Protein AF-A0A5N9B510-F1 (afdb_monomer_lite)

Sequence (130 aa):
MIIFIIGCSSNNNVDTPEKNTPAPAPAASTPASDSDDTMLTSLREKLEVRCVLDATVLTVTCATHQTIANSSIEWINVESGITGNELEYTFIIEDYSPQVTVVLKECVDNNCEEVKKKIPIKHLQHLFQE

Secondary structure (DSSP, 8-state):
--------------------PPPPPP---------SHHHHGGGPPPP--EEEEETTTTEEEEE---SSTT-EEEEEETTT--EE-SSEEEEE--S--SEEEEEEEEEETTEEEEEEEEEE-GGGGGGG--

pLDDT: mean 79.16, std 21.81, range [38.88, 98.44]

Foldseek 3Di:
DDDDDDDDDDDDDDDDDDDDDDDDDDDDDDPPPPPDPVVVVPPFDDWDKDWDADLVQQKIKIATDQRDPPWWKKKAWPVPRDMDTDRMDMDHDPDDDQWIKMKIWTDDPHDIDIDIDIGGPVVSVVVHDD

Radius of gyration: 32.61 Å; chains: 1; bounding box: 79×33×87 Å

Structure (mmCIF, N/CA/C/O backbone):
data_AF-A0A5N9B510-F1
#
_entry.id   AF-A0A5N9B510-F1
#
loop_
_atom_site.group_PDB
_atom_site.id
_atom_site.type_symbol
_atom_site.label_atom_id
_atom_site.label_alt_id
_atom_site.label_comp_id
_atom_site.label_asym_id
_atom_site.label_entity_id
_atom_site.label_seq_id
_atom_site.pdbx_PDB_ins_code
_atom_site.Cartn_x
_atom_site.Cartn_y
_atom_site.Cartn_z
_atom_site.occupancy
_atom_site.B_iso_or_equiv
_atom_site.auth_seq_id
_atom_site.auth_comp_id
_atom_site.auth_asym_id
_atom_site.auth_atom_id
_atom_site.pdbx_PDB_model_num
ATOM 1 N N . MET A 1 1 ? 53.330 -22.006 -19.870 1.00 45.41 1 MET A N 1
ATOM 2 C CA . MET A 1 1 ? 53.005 -21.690 -21.277 1.00 45.41 1 MET A CA 1
ATOM 3 C C . MET A 1 1 ? 53.592 -20.320 -21.569 1.00 45.41 1 MET A C 1
ATOM 5 O O . MET A 1 1 ? 53.430 -19.424 -20.754 1.00 45.41 1 MET A O 1
ATOM 9 N N . ILE A 1 2 ? 54.420 -20.249 -22.606 1.00 50.78 2 ILE A N 1
ATOM 10 C CA . ILE A 1 2 ? 55.454 -19.233 -22.844 1.00 50.78 2 ILE A CA 1
ATOM 11 C C . ILE A 1 2 ? 54.852 -18.008 -23.551 1.00 50.78 2 ILE A C 1
ATOM 13 O O . ILE A 1 2 ? 54.061 -18.165 -24.477 1.00 50.78 2 ILE A O 1
ATOM 17 N N . ILE A 1 3 ? 55.240 -16.808 -23.109 1.00 46.91 3 ILE A N 1
ATOM 18 C CA . ILE A 1 3 ? 54.964 -15.522 -23.764 1.00 46.91 3 ILE A CA 1
ATOM 19 C C . ILE A 1 3 ? 55.879 -15.412 -24.991 1.00 46.91 3 ILE A C 1
ATOM 21 O O . ILE A 1 3 ? 57.096 -15.509 -24.841 1.00 46.91 3 ILE A O 1
ATOM 25 N N . PHE A 1 4 ? 55.317 -15.171 -26.178 1.00 44.97 4 PHE A N 1
ATOM 26 C CA . PHE A 1 4 ? 56.090 -14.780 -27.359 1.00 44.97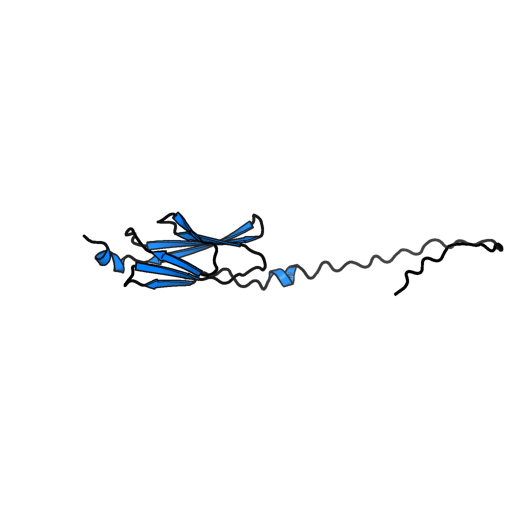 4 PHE A CA 1
ATOM 27 C C . PHE A 1 4 ? 55.806 -13.322 -27.720 1.00 44.97 4 PHE A C 1
ATOM 29 O O . PHE A 1 4 ? 54.720 -12.964 -28.164 1.00 44.97 4 PHE A O 1
ATOM 36 N N . ILE A 1 5 ? 56.835 -12.503 -27.517 1.00 56.66 5 ILE A N 1
ATOM 37 C CA . ILE A 1 5 ? 57.021 -11.153 -28.049 1.00 56.66 5 ILE A CA 1
ATOM 38 C C . ILE A 1 5 ? 58.054 -11.286 -29.170 1.00 56.66 5 ILE A C 1
ATOM 40 O O . ILE A 1 5 ? 59.209 -11.585 -28.887 1.00 56.66 5 ILE A O 1
ATOM 44 N N . ILE A 1 6 ? 57.638 -11.098 -30.423 1.00 57.16 6 ILE A N 1
ATOM 45 C CA . ILE A 1 6 ? 58.482 -10.893 -31.616 1.00 57.16 6 ILE A CA 1
ATOM 46 C C . ILE A 1 6 ? 57.600 -10.045 -32.547 1.00 57.16 6 ILE A C 1
ATOM 48 O O . ILE A 1 6 ? 56.481 -10.448 -32.833 1.00 57.16 6 ILE A O 1
ATOM 52 N N . GLY A 1 7 ? 57.931 -8.843 -33.002 1.00 42.56 7 GLY A N 1
ATOM 53 C CA . GLY A 1 7 ? 59.222 -8.211 -33.237 1.00 42.56 7 GLY A CA 1
ATOM 54 C C . GLY A 1 7 ? 59.117 -7.568 -34.625 1.00 42.56 7 GLY A C 1
ATOM 55 O O . GLY A 1 7 ? 58.923 -8.274 -35.609 1.00 42.56 7 GLY A O 1
ATOM 56 N N . CYS A 1 8 ? 59.149 -6.236 -34.695 1.00 57.09 8 CYS A N 1
ATOM 57 C CA . CYS A 1 8 ? 59.118 -5.468 -35.943 1.00 57.09 8 CYS A CA 1
ATOM 58 C C . CYS A 1 8 ? 60.458 -5.536 -36.699 1.00 57.09 8 CYS A C 1
ATOM 60 O O . CYS A 1 8 ? 61.494 -5.729 -36.062 1.00 57.09 8 CYS A O 1
ATOM 62 N N . SER A 1 9 ? 60.412 -5.181 -37.997 1.00 42.59 9 SER A N 1
ATOM 63 C CA . SER A 1 9 ? 61.510 -4.811 -38.937 1.00 42.59 9 SER A CA 1
ATOM 64 C C . SER A 1 9 ? 61.751 -5.870 -40.028 1.00 42.59 9 SER A C 1
ATOM 66 O O . SER A 1 9 ? 61.815 -7.049 -39.718 1.00 42.59 9 SER A O 1
ATOM 68 N N . SER A 1 10 ? 61.890 -5.577 -41.326 1.00 44.03 10 SER A N 1
ATOM 69 C CA . SER A 1 10 ? 62.209 -4.334 -42.044 1.00 44.03 10 SER A CA 1
ATOM 70 C C . SER A 1 10 ? 61.717 -4.377 -43.501 1.00 44.03 10 SER A C 1
ATOM 72 O O . SER A 1 10 ? 61.592 -5.448 -44.086 1.00 44.03 10 SER A O 1
ATOM 74 N N . ASN A 1 11 ? 61.519 -3.172 -44.048 1.00 48.44 11 ASN A N 1
ATOM 75 C CA . ASN A 1 11 ? 61.600 -2.706 -45.441 1.00 48.44 11 ASN A CA 1
ATOM 76 C C . ASN A 1 11 ? 61.919 -3.703 -46.570 1.00 48.44 11 ASN A C 1
ATOM 78 O O . ASN A 1 11 ? 62.931 -4.394 -46.523 1.00 48.44 11 ASN A O 1
ATOM 82 N N . ASN A 1 12 ? 61.213 -3.530 -47.696 1.00 51.75 12 ASN A N 1
ATOM 83 C CA . ASN A 1 12 ? 61.866 -3.303 -48.988 1.00 51.75 12 ASN A CA 1
ATOM 84 C C . ASN A 1 12 ? 61.040 -2.377 -49.899 1.00 51.75 12 ASN A C 1
ATOM 86 O O . ASN A 1 12 ? 59.823 -2.279 -49.795 1.00 51.75 12 ASN A O 1
ATOM 90 N N . ASN A 1 13 ? 61.798 -1.645 -50.706 1.00 46.78 13 ASN A N 1
ATOM 91 C CA . ASN A 1 13 ? 61.515 -0.429 -51.462 1.00 46.78 13 ASN A CA 1
ATOM 92 C C . ASN A 1 13 ? 61.085 -0.732 -52.920 1.00 46.78 13 ASN A C 1
ATOM 94 O O . ASN A 1 13 ? 61.389 -1.816 -53.411 1.00 46.78 13 ASN A O 1
ATOM 98 N N . VAL A 1 14 ? 60.568 0.305 -53.607 1.00 46.00 14 VAL A N 1
ATOM 99 C CA . VAL A 1 14 ? 60.415 0.477 -55.081 1.00 46.00 14 VAL A CA 1
ATOM 100 C C . VAL A 1 14 ? 59.258 -0.348 -55.703 1.00 46.00 14 VAL A C 1
ATOM 102 O O . VAL A 1 14 ? 59.135 -1.531 -55.432 1.00 46.00 14 VAL A O 1
ATOM 105 N N . ASP A 1 15 ? 58.270 0.186 -56.433 1.00 43.25 15 ASP A N 1
ATOM 106 C CA . ASP A 1 15 ? 58.287 1.111 -57.577 1.00 43.25 15 ASP A CA 1
ATOM 107 C C . ASP A 1 15 ? 57.032 2.006 -57.624 1.00 43.25 15 ASP A C 1
ATOM 109 O O . ASP A 1 15 ? 55.908 1.563 -57.377 1.00 43.25 15 ASP A O 1
ATOM 113 N N . THR A 1 16 ? 57.226 3.258 -58.037 1.00 48.50 16 THR A N 1
ATOM 114 C CA . THR A 1 16 ? 56.164 4.163 -58.499 1.00 48.50 16 THR A CA 1
ATOM 115 C C . THR A 1 16 ? 55.887 3.886 -59.977 1.00 48.50 16 THR A C 1
ATOM 117 O O . THR A 1 16 ? 56.832 3.827 -60.764 1.00 48.50 16 THR A O 1
ATOM 120 N N . PRO A 1 17 ? 54.614 3.873 -60.402 1.00 43.34 17 PRO A N 1
ATOM 121 C CA . PRO A 1 17 ? 54.301 4.559 -61.645 1.00 43.34 17 PRO A CA 1
ATOM 122 C C . PRO A 1 17 ? 53.125 5.530 -61.504 1.00 43.34 17 PRO A C 1
ATOM 124 O O . PRO A 1 17 ? 52.177 5.352 -60.744 1.00 43.34 17 PRO A O 1
ATOM 127 N N . GLU A 1 18 ? 53.270 6.599 -62.271 1.00 45.53 18 GLU A N 1
ATOM 128 C CA . GLU A 1 18 ? 52.366 7.708 -62.531 1.00 45.53 18 GLU A CA 1
ATOM 129 C C . GLU A 1 18 ? 50.865 7.358 -62.656 1.00 45.53 18 GLU A C 1
ATOM 131 O O . GLU A 1 18 ? 50.472 6.447 -63.378 1.00 45.53 18 GLU A O 1
ATOM 136 N N . LYS A 1 19 ? 50.047 8.272 -62.109 1.00 38.88 19 LYS A N 1
ATOM 137 C CA . LYS A 1 19 ? 48.936 8.939 -62.818 1.00 38.88 19 LYS A CA 1
ATOM 138 C C . LYS A 1 19 ? 47.682 8.112 -63.137 1.00 38.88 19 LYS A C 1
ATOM 140 O O . LYS A 1 19 ? 47.561 7.485 -64.182 1.00 38.88 19 LYS A O 1
ATOM 145 N N . ASN A 1 20 ? 46.658 8.294 -62.302 1.00 42.00 20 ASN A N 1
ATOM 146 C CA . ASN A 1 20 ? 45.424 9.028 -62.636 1.00 42.00 20 ASN A CA 1
ATOM 147 C C . ASN A 1 20 ? 44.443 8.896 -61.466 1.00 42.00 20 ASN A C 1
ATOM 149 O O . ASN A 1 20 ? 44.060 7.791 -61.104 1.00 42.00 20 ASN A O 1
ATOM 153 N N . THR A 1 21 ? 44.035 10.023 -60.889 1.00 53.22 21 THR A N 1
ATOM 154 C CA . THR A 1 21 ? 43.012 10.102 -59.839 1.00 53.22 21 THR A CA 1
ATOM 155 C C . THR A 1 21 ? 41.621 10.147 -60.475 1.00 53.22 21 THR A C 1
ATOM 157 O O . THR A 1 21 ? 41.328 11.122 -61.168 1.00 53.22 21 THR A O 1
ATOM 160 N N . PRO A 1 22 ? 40.716 9.192 -60.204 1.00 45.72 22 PRO A N 1
ATOM 161 C CA . PRO A 1 22 ? 39.285 9.440 -60.256 1.00 45.72 22 PRO A CA 1
ATOM 162 C C . PRO A 1 22 ? 38.816 9.897 -58.869 1.00 45.72 22 PRO A C 1
ATOM 164 O O . PRO A 1 22 ? 39.202 9.334 -57.845 1.00 45.72 22 PRO A O 1
ATOM 167 N N . ALA A 1 23 ? 38.007 10.952 -58.851 1.00 50.09 23 ALA A N 1
ATOM 168 C CA . ALA A 1 23 ? 37.376 11.523 -57.666 1.00 50.09 23 ALA A CA 1
ATOM 169 C C . ALA A 1 23 ? 36.630 10.468 -56.811 1.00 50.09 23 ALA A C 1
ATOM 171 O O . ALA A 1 23 ? 36.131 9.484 -57.363 1.00 50.09 23 ALA A O 1
ATOM 172 N N . PRO A 1 24 ? 36.508 10.666 -55.483 1.00 44.34 24 PRO A N 1
ATOM 173 C CA . PRO A 1 24 ? 35.772 9.747 -54.624 1.00 44.34 24 PRO A CA 1
ATOM 174 C C . PRO A 1 24 ? 34.289 9.717 -55.020 1.00 44.34 24 PRO A C 1
ATOM 176 O O . PRO A 1 24 ? 33.629 10.754 -55.095 1.00 44.34 24 PRO A O 1
ATOM 179 N N . ALA A 1 25 ? 33.772 8.514 -55.270 1.00 52.22 25 ALA A N 1
ATOM 180 C CA . ALA A 1 25 ? 32.342 8.269 -55.399 1.00 52.22 25 ALA A CA 1
ATOM 181 C C . ALA A 1 25 ? 31.633 8.623 -54.074 1.00 52.22 25 ALA A C 1
ATOM 183 O O . ALA A 1 25 ? 32.209 8.402 -53.004 1.00 52.22 25 ALA A O 1
ATOM 184 N N . PRO A 1 26 ? 30.406 9.171 -54.109 1.00 47.59 26 PRO A N 1
ATOM 185 C CA . PRO A 1 26 ? 29.689 9.532 -52.895 1.00 47.59 26 PRO A CA 1
ATOM 186 C C . PRO A 1 26 ? 29.418 8.278 -52.059 1.00 47.59 26 PRO A C 1
ATOM 188 O O . PRO A 1 26 ? 28.823 7.312 -52.538 1.00 47.59 26 PRO A O 1
ATOM 191 N N . ALA A 1 27 ? 29.870 8.303 -50.805 1.00 51.47 27 ALA A N 1
ATOM 192 C CA . ALA A 1 27 ? 29.514 7.305 -49.811 1.00 51.47 27 ALA A CA 1
ATOM 193 C C . ALA A 1 27 ? 27.989 7.310 -49.656 1.00 51.47 27 ALA A C 1
ATOM 195 O O . ALA A 1 27 ? 27.405 8.304 -49.222 1.00 51.47 27 ALA A O 1
ATOM 196 N N . ALA A 1 28 ? 27.346 6.211 -50.046 1.00 49.28 28 ALA A N 1
ATOM 197 C CA . ALA A 1 28 ? 25.942 5.986 -49.762 1.00 49.28 28 ALA A CA 1
ATOM 198 C C . ALA A 1 28 ? 25.773 5.963 -48.239 1.00 49.28 28 ALA A C 1
ATOM 200 O O . ALA A 1 28 ? 26.267 5.064 -47.560 1.00 49.28 28 ALA A O 1
ATOM 201 N N . SER A 1 29 ? 25.130 6.995 -47.699 1.00 51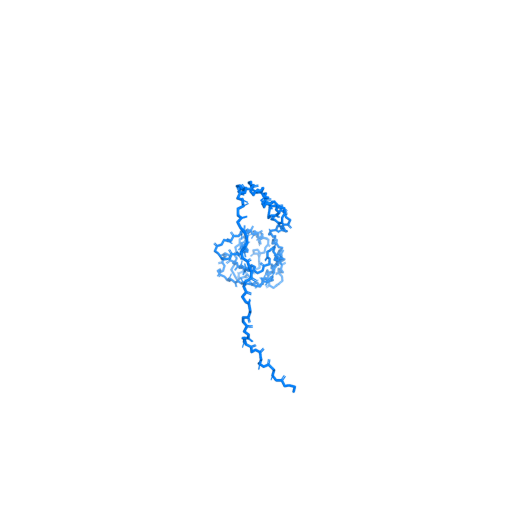.34 29 SER A N 1
ATOM 202 C CA . SER A 1 29 ? 24.735 7.041 -46.299 1.00 51.34 29 SER A CA 1
ATOM 203 C C . SER A 1 29 ? 23.659 5.984 -46.081 1.00 51.34 29 SER A C 1
ATOM 205 O O . SER A 1 29 ? 22.509 6.169 -46.474 1.00 51.34 29 SER A O 1
ATOM 207 N N . THR A 1 30 ? 24.036 4.856 -45.487 1.00 55.59 30 THR A N 1
ATOM 208 C CA . THR A 1 30 ? 23.078 3.926 -44.892 1.00 55.59 30 THR A CA 1
ATOM 209 C C . THR A 1 30 ? 22.350 4.682 -43.778 1.00 55.59 30 THR A C 1
ATOM 211 O O . THR A 1 30 ? 23.023 5.163 -42.863 1.00 55.59 30 THR A O 1
ATOM 214 N N . PRO A 1 31 ? 21.015 4.828 -43.808 1.00 48.78 31 PRO A N 1
ATOM 215 C CA . PRO A 1 31 ? 20.295 5.285 -42.633 1.00 48.78 31 PRO A CA 1
ATOM 216 C C . PRO A 1 31 ? 20.456 4.194 -41.574 1.00 48.78 31 PRO A C 1
ATOM 218 O O . PRO A 1 31 ? 20.069 3.048 -41.805 1.00 48.78 31 PRO A O 1
ATOM 221 N N . ALA A 1 32 ? 21.058 4.526 -40.433 1.00 55.50 32 ALA A N 1
ATOM 222 C CA . ALA A 1 32 ? 20.859 3.724 -39.239 1.00 55.50 32 ALA A CA 1
ATOM 223 C C . ALA A 1 32 ? 19.355 3.774 -38.947 1.00 55.50 32 ALA A C 1
ATOM 225 O O . ALA A 1 32 ? 18.795 4.850 -38.741 1.00 55.50 32 ALA A O 1
ATOM 226 N N . SER A 1 33 ? 18.686 2.629 -39.058 1.00 49.94 33 SER A N 1
ATOM 227 C CA . SER A 1 33 ? 17.291 2.479 -38.665 1.00 49.94 33 SER A CA 1
ATOM 228 C C . SER A 1 33 ? 17.171 2.737 -37.163 1.00 49.94 33 SER A C 1
ATOM 230 O O . SER A 1 33 ? 17.325 1.820 -36.364 1.00 49.94 33 SER A O 1
ATOM 232 N N . ASP A 1 34 ? 16.879 3.984 -36.793 1.00 56.91 34 ASP A N 1
ATOM 233 C CA . ASP A 1 34 ? 16.350 4.388 -35.484 1.00 56.91 34 ASP A CA 1
ATOM 234 C C . ASP A 1 34 ? 14.902 3.899 -35.355 1.00 56.91 34 ASP A C 1
ATOM 236 O O . ASP A 1 34 ? 13.936 4.663 -35.413 1.00 56.91 34 ASP A O 1
ATOM 240 N N . SER A 1 35 ? 14.700 2.589 -35.309 1.00 57.06 35 SER A N 1
ATOM 241 C CA . SER A 1 35 ? 13.359 2.016 -35.211 1.00 57.06 35 SER A CA 1
ATOM 242 C C . SER A 1 35 ? 13.416 0.678 -34.502 1.00 57.06 35 SER A C 1
ATOM 244 O O . SER A 1 35 ? 13.279 -0.346 -35.153 1.00 57.06 35 SER A O 1
ATOM 246 N N . ASP A 1 36 ? 13.627 0.702 -33.183 1.00 50.62 36 ASP A N 1
ATOM 247 C CA . ASP A 1 36 ? 13.170 -0.401 -32.321 1.00 50.62 36 ASP A CA 1
ATOM 248 C C . ASP A 1 36 ? 13.033 -0.067 -30.819 1.00 50.62 36 ASP A C 1
ATOM 250 O O . ASP A 1 36 ? 12.485 -0.870 -30.067 1.00 50.62 36 ASP A O 1
ATOM 254 N N . ASP A 1 37 ? 13.404 1.129 -30.344 1.00 52.47 37 ASP A N 1
ATOM 255 C CA . ASP A 1 37 ? 13.191 1.483 -28.924 1.00 52.47 37 ASP A CA 1
ATOM 256 C C . ASP A 1 37 ? 11.717 1.769 -28.560 1.00 52.47 37 ASP A C 1
ATOM 258 O O . ASP A 1 37 ? 11.298 1.627 -27.406 1.00 52.47 37 ASP A O 1
ATOM 262 N N . THR A 1 38 ? 10.887 2.143 -29.539 1.00 52.25 38 THR A N 1
ATOM 263 C CA . THR A 1 38 ? 9.470 2.491 -29.323 1.00 52.25 38 THR A CA 1
ATOM 264 C C . THR A 1 38 ? 8.547 1.278 -29.191 1.00 52.25 38 THR A C 1
ATOM 266 O O . THR A 1 38 ? 7.497 1.378 -28.559 1.00 52.25 38 THR A O 1
ATOM 269 N N . MET A 1 39 ? 8.925 0.118 -29.737 1.00 46.22 39 MET A N 1
ATOM 270 C CA . MET A 1 39 ? 8.153 -1.127 -29.583 1.00 46.22 39 MET A CA 1
ATOM 271 C C . MET A 1 39 ? 8.460 -1.827 -28.251 1.00 46.22 39 MET A C 1
ATOM 273 O O . MET A 1 39 ? 7.567 -2.427 -27.652 1.00 46.22 39 MET A O 1
ATOM 277 N N . LEU A 1 40 ? 9.687 -1.688 -27.735 1.00 49.56 40 LEU A N 1
ATOM 278 C CA . LEU A 1 40 ? 10.122 -2.277 -26.462 1.00 49.56 40 LEU A CA 1
ATOM 279 C C . LEU A 1 40 ? 9.549 -1.531 -25.241 1.00 49.56 40 LEU A C 1
ATOM 281 O O . LEU A 1 40 ? 9.311 -2.123 -24.190 1.00 49.56 40 LEU A O 1
ATOM 285 N N . THR A 1 41 ? 9.235 -0.241 -25.390 1.00 52.00 41 THR A N 1
ATOM 286 C CA . THR A 1 41 ? 8.540 0.557 -24.364 1.00 52.00 41 THR A CA 1
ATOM 287 C C . THR A 1 41 ? 7.044 0.241 -24.246 1.00 52.00 41 THR A C 1
ATOM 289 O O . THR A 1 41 ? 6.456 0.503 -23.199 1.00 52.00 41 THR A O 1
ATOM 292 N N . SER A 1 42 ? 6.423 -0.357 -25.270 1.00 50.16 42 SER A N 1
ATOM 293 C CA . SER A 1 42 ? 4.964 -0.545 -25.340 1.00 50.16 42 SER A CA 1
ATOM 294 C C . SER A 1 42 ? 4.436 -1.817 -24.655 1.00 50.16 42 SER A C 1
ATOM 296 O O . SER A 1 42 ? 3.220 -1.996 -24.589 1.00 50.16 42 SER A O 1
ATOM 298 N N . LEU A 1 43 ? 5.307 -2.699 -24.154 1.00 53.88 43 LEU A N 1
ATOM 299 C CA . LEU A 1 43 ? 4.926 -3.973 -23.518 1.00 53.88 43 LEU A CA 1
ATOM 300 C C . LEU A 1 43 ? 5.247 -4.026 -22.015 1.00 53.88 43 LEU A C 1
ATOM 302 O O . LEU A 1 43 ? 5.364 -5.111 -21.452 1.00 53.88 43 LEU A O 1
ATOM 306 N N . ARG A 1 44 ? 5.402 -2.876 -21.350 1.00 60.69 44 ARG A N 1
ATOM 307 C CA . ARG A 1 44 ? 5.530 -2.856 -19.886 1.00 60.69 44 ARG A CA 1
ATOM 308 C C . ARG A 1 44 ? 4.209 -3.304 -19.263 1.00 60.69 44 ARG A C 1
ATOM 310 O O . ARG A 1 44 ? 3.154 -2.762 -19.602 1.00 60.69 44 ARG A O 1
ATOM 317 N N . GLU A 1 45 ? 4.268 -4.297 -18.376 1.00 73.69 45 GLU A N 1
ATOM 318 C CA . GLU A 1 45 ? 3.138 -4.596 -17.497 1.00 73.69 45 GLU A CA 1
ATOM 319 C C . GLU A 1 45 ? 2.791 -3.325 -16.713 1.00 73.69 45 GLU A C 1
ATOM 321 O O . GLU A 1 45 ? 3.656 -2.513 -16.392 1.00 73.69 45 GLU A O 1
ATOM 326 N N . LYS A 1 46 ? 1.502 -3.083 -16.497 1.00 87.88 46 LYS A N 1
ATOM 327 C CA . LYS A 1 46 ? 1.045 -1.868 -15.827 1.00 87.88 46 LYS A CA 1
ATOM 328 C C . LYS A 1 46 ? 1.326 -1.978 -14.330 1.00 87.88 46 LYS A C 1
ATOM 330 O O . LYS A 1 46 ? 1.021 -3.009 -13.738 1.00 87.88 46 LYS A O 1
ATOM 335 N N . LEU A 1 47 ? 1.783 -0.890 -13.706 1.00 93.44 47 LEU A N 1
ATOM 336 C CA . LEU A 1 47 ? 1.959 -0.838 -12.256 1.00 93.44 47 LEU A CA 1
ATOM 337 C C . LEU A 1 47 ? 0.616 -1.097 -11.554 1.00 93.44 47 LEU A C 1
ATOM 339 O O . LEU A 1 47 ? -0.368 -0.378 -11.758 1.00 93.44 47 LEU A O 1
ATOM 343 N N . GLU A 1 48 ? 0.557 -2.145 -10.732 1.00 94.00 48 GLU A N 1
ATOM 344 C CA . GLU A 1 48 ? -0.670 -2.586 -10.067 1.00 94.00 48 GLU A CA 1
ATOM 345 C C . GLU A 1 48 ? -0.436 -2.971 -8.608 1.00 94.00 48 GLU A C 1
ATOM 347 O O . GLU A 1 48 ? 0.501 -3.683 -8.268 1.00 94.00 48 GLU A O 1
ATOM 352 N N . VAL A 1 49 ? -1.381 -2.574 -7.752 1.00 96.12 49 VAL A N 1
ATOM 353 C CA . VAL A 1 49 ? -1.370 -2.868 -6.315 1.00 96.12 49 VAL A CA 1
ATOM 354 C C . VAL A 1 49 ? -2.512 -3.811 -5.959 1.00 96.12 49 VAL A C 1
ATOM 356 O O . VAL A 1 49 ? -3.690 -3.511 -6.207 1.00 96.12 49 VAL A O 1
ATOM 359 N N . ARG A 1 50 ? -2.186 -4.909 -5.275 1.00 97.12 50 ARG A N 1
ATOM 360 C CA . ARG A 1 50 ? -3.163 -5.824 -4.671 1.00 97.12 50 ARG A CA 1
ATOM 361 C C . ARG A 1 50 ? -2.971 -5.826 -3.169 1.00 97.12 50 ARG A C 1
ATOM 363 O O . ARG A 1 50 ? -1.868 -6.069 -2.715 1.00 97.12 50 ARG A O 1
ATOM 370 N N . CYS A 1 51 ? -4.033 -5.572 -2.413 1.00 97.69 51 CYS A N 1
ATOM 371 C CA . CYS A 1 51 ? -3.975 -5.584 -0.955 1.00 97.69 51 CYS A CA 1
ATOM 372 C C . CYS A 1 51 ? -5.052 -6.496 -0.379 1.00 97.69 51 CYS A C 1
ATOM 374 O O . CYS A 1 51 ? -6.161 -6.566 -0.917 1.00 97.69 51 CYS A O 1
ATOM 376 N N . VAL A 1 52 ? -4.720 -7.141 0.732 1.00 97.81 52 VAL A N 1
ATOM 377 C CA . VAL A 1 52 ? -5.597 -7.980 1.544 1.00 97.81 52 VAL A CA 1
ATOM 378 C C . VAL A 1 52 ? -5.599 -7.422 2.963 1.00 97.81 52 VAL A C 1
ATOM 380 O O . VAL A 1 52 ? -4.561 -7.014 3.476 1.00 97.81 52 VAL A O 1
ATOM 383 N N . LEU A 1 53 ? -6.781 -7.378 3.572 1.00 97.00 53 LEU A N 1
ATOM 384 C CA . LEU A 1 53 ? -6.989 -6.960 4.953 1.00 97.00 53 LEU A CA 1
ATOM 385 C C . LEU A 1 53 ? -7.333 -8.192 5.788 1.00 97.00 53 LEU A C 1
ATOM 387 O O . LEU A 1 53 ? -8.355 -8.831 5.535 1.00 97.00 53 LEU A O 1
ATOM 391 N N . ASP A 1 54 ? -6.516 -8.483 6.793 1.00 96.44 54 ASP A N 1
ATOM 392 C CA . ASP A 1 54 ? -6.862 -9.400 7.871 1.00 96.44 54 ASP A CA 1
ATOM 393 C C . ASP A 1 54 ? -7.461 -8.599 9.030 1.00 96.44 54 ASP A C 1
ATOM 395 O O . ASP A 1 54 ? -6.758 -7.952 9.808 1.00 96.44 54 ASP A O 1
ATOM 399 N N . ALA A 1 55 ? -8.789 -8.632 9.130 1.00 92.75 55 ALA A N 1
ATOM 400 C CA . ALA A 1 55 ? -9.530 -7.946 10.182 1.00 92.75 55 ALA A CA 1
ATOM 401 C C . ALA A 1 55 ? -9.333 -8.569 11.577 1.00 92.75 55 ALA A C 1
ATOM 403 O O . ALA A 1 55 ? -9.632 -7.909 12.567 1.00 92.75 55 ALA A O 1
ATOM 404 N N . THR A 1 56 ? -8.837 -9.808 11.674 1.00 92.31 56 THR A N 1
ATOM 405 C CA . THR A 1 56 ? -8.627 -10.501 12.957 1.00 92.31 56 THR A CA 1
ATOM 406 C C . THR A 1 56 ? -7.438 -9.924 13.713 1.00 92.31 56 THR A C 1
ATOM 408 O O . THR A 1 56 ? -7.492 -9.763 14.928 1.00 92.31 56 THR A O 1
ATOM 411 N N . VAL A 1 57 ? -6.363 -9.615 12.984 1.00 94.56 57 VAL A N 1
ATOM 412 C CA . VAL A 1 57 ? -5.112 -9.053 13.525 1.00 94.56 57 VAL A CA 1
ATOM 413 C C . VAL A 1 57 ? -4.861 -7.620 13.045 1.00 94.56 57 VAL A C 1
ATOM 415 O O . VAL A 1 57 ? -3.748 -7.113 13.164 1.00 94.56 57 VAL A O 1
ATOM 418 N N . LEU A 1 58 ? -5.882 -6.978 12.463 1.00 95.12 58 LEU A N 1
ATOM 419 C CA . LEU A 1 58 ? -5.847 -5.609 11.934 1.00 95.12 58 LEU A CA 1
ATOM 420 C C . LEU A 1 58 ? -4.634 -5.336 11.031 1.00 95.12 58 LEU A C 1
ATOM 422 O O . LEU A 1 58 ? -4.018 -4.277 11.094 1.00 95.12 58 LEU A O 1
ATOM 426 N N . THR A 1 59 ? -4.281 -6.301 10.186 1.00 96.88 59 THR A N 1
ATOM 427 C CA . THR A 1 59 ? -3.086 -6.240 9.337 1.00 96.88 59 THR A CA 1
ATOM 428 C C . THR A 1 59 ? -3.478 -6.074 7.875 1.00 96.88 59 THR A C 1
ATOM 430 O O . THR A 1 59 ? -4.402 -6.725 7.387 1.00 96.88 59 THR A O 1
ATOM 433 N N . VAL A 1 60 ? -2.769 -5.208 7.158 1.00 97.75 60 VAL A N 1
ATOM 434 C CA . VAL A 1 60 ? -2.879 -5.062 5.706 1.00 97.75 60 VAL A CA 1
ATOM 435 C C . VAL A 1 60 ? -1.599 -5.574 5.071 1.00 97.75 60 VAL A C 1
ATOM 437 O O . VAL A 1 60 ? -0.514 -5.120 5.421 1.00 97.75 60 VAL A O 1
ATOM 440 N N . THR A 1 61 ? -1.746 -6.463 4.094 1.00 98.25 61 THR A N 1
ATOM 441 C CA . THR A 1 61 ? -0.653 -6.937 3.242 1.00 98.25 61 THR A CA 1
ATOM 442 C C . THR A 1 61 ? -0.931 -6.514 1.811 1.00 98.25 61 THR A C 1
ATOM 444 O O . THR A 1 61 ? -1.967 -6.863 1.242 1.00 98.25 61 THR A O 1
ATOM 447 N N . CYS A 1 62 ? -0.018 -5.748 1.230 1.00 98.31 62 CYS A N 1
ATOM 448 C CA . CYS A 1 62 ? -0.041 -5.317 -0.156 1.00 98.31 62 CYS A CA 1
ATOM 449 C C . CYS A 1 62 ? 1.100 -5.969 -0.933 1.00 98.31 62 CYS A C 1
ATOM 451 O O . CYS A 1 62 ? 2.186 -6.163 -0.403 1.00 98.31 62 CYS A O 1
ATOM 453 N N . ALA A 1 63 ? 0.856 -6.279 -2.198 1.00 98.06 63 ALA A N 1
ATOM 454 C CA . ALA A 1 63 ? 1.845 -6.828 -3.105 1.00 98.06 63 ALA A CA 1
ATOM 455 C C . ALA A 1 63 ? 1.773 -6.133 -4.465 1.00 98.06 63 ALA A C 1
ATOM 457 O O . ALA A 1 63 ? 0.701 -5.696 -4.912 1.00 98.06 63 ALA A O 1
ATOM 458 N N . THR A 1 64 ? 2.926 -6.073 -5.119 1.00 97.06 64 THR A N 1
ATOM 459 C CA . THR A 1 64 ? 3.097 -5.627 -6.501 1.00 97.06 64 THR A CA 1
ATOM 460 C C . THR A 1 64 ? 3.999 -6.592 -7.258 1.00 97.06 64 THR A C 1
ATOM 462 O O . THR A 1 64 ? 4.671 -7.441 -6.674 1.00 97.06 64 THR A O 1
ATOM 465 N N . HIS A 1 65 ? 4.022 -6.445 -8.574 1.00 93.50 65 HIS A N 1
ATOM 466 C CA . HIS A 1 65 ? 5.107 -6.935 -9.411 1.00 93.50 65 HIS A CA 1
ATOM 467 C C . HIS A 1 65 ? 5.983 -5.749 -9.824 1.00 93.50 65 HIS A C 1
ATOM 469 O O . HIS A 1 65 ? 5.553 -4.595 -9.756 1.00 93.50 65 HIS A O 1
ATOM 475 N N . GLN A 1 66 ? 7.217 -6.043 -10.219 1.00 90.81 66 GLN A N 1
ATOM 476 C CA . GLN A 1 66 ? 8.112 -5.060 -10.812 1.00 90.81 66 GLN A CA 1
ATOM 477 C C . GLN A 1 66 ? 7.805 -4.963 -12.309 1.00 90.81 66 GLN A C 1
ATOM 479 O O . GLN A 1 66 ? 7.828 -5.983 -12.998 1.00 90.81 66 GLN A O 1
ATOM 484 N N . THR A 1 67 ? 7.516 -3.765 -12.811 1.00 91.69 67 THR A N 1
ATOM 485 C CA . THR A 1 67 ? 7.173 -3.555 -14.228 1.00 91.69 67 THR A CA 1
ATOM 486 C C . THR A 1 67 ? 8.397 -3.237 -15.083 1.00 91.69 67 THR A C 1
ATOM 488 O O . THR A 1 67 ? 8.388 -3.448 -16.300 1.00 91.69 67 THR A O 1
ATOM 491 N N . ILE A 1 68 ? 9.469 -2.737 -14.457 1.00 90.50 68 ILE A N 1
ATOM 492 C CA . ILE A 1 68 ? 10.705 -2.322 -15.121 1.00 90.50 68 ILE A CA 1
ATOM 493 C C . ILE A 1 68 ? 11.916 -2.948 -14.423 1.00 90.50 68 ILE A C 1
ATOM 495 O O . ILE A 1 68 ? 12.120 -2.792 -13.224 1.00 90.50 68 ILE A O 1
ATOM 499 N N . ALA A 1 69 ? 12.782 -3.616 -15.185 1.00 89.25 69 ALA A N 1
ATOM 500 C CA . ALA A 1 69 ? 14.023 -4.163 -14.642 1.00 89.25 69 ALA A CA 1
ATOM 501 C C . ALA A 1 69 ? 14.923 -3.060 -14.050 1.00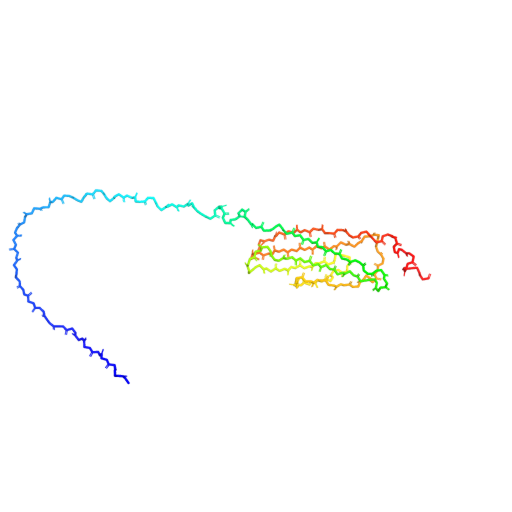 89.25 69 ALA A C 1
ATOM 503 O O . ALA A 1 69 ? 15.115 -2.012 -14.668 1.00 89.25 69 ALA A O 1
ATOM 504 N N . ASN A 1 70 ? 15.528 -3.337 -12.890 1.00 89.44 70 ASN A N 1
ATOM 505 C CA . ASN A 1 70 ? 16.378 -2.408 -12.128 1.00 89.44 70 ASN A CA 1
ATOM 506 C C . ASN A 1 70 ? 15.664 -1.143 -11.616 1.00 89.44 70 ASN A C 1
ATOM 508 O O . ASN A 1 70 ? 16.333 -0.170 -11.269 1.00 89.44 70 ASN A O 1
ATOM 512 N N . SER A 1 71 ? 14.331 -1.139 -11.553 1.00 94.50 71 SER A N 1
ATOM 513 C CA . SER A 1 71 ? 13.593 -0.106 -10.829 1.00 94.50 71 SER A CA 1
ATOM 514 C C . SER A 1 71 ? 13.687 -0.311 -9.313 1.00 94.50 71 SER A C 1
ATOM 516 O O . SER A 1 71 ? 14.011 -1.398 -8.827 1.00 94.50 71 SER A O 1
ATOM 518 N N . SER A 1 72 ? 13.373 0.733 -8.553 1.00 95.69 72 SER A N 1
ATOM 519 C CA . SER A 1 72 ? 13.158 0.645 -7.109 1.00 95.69 72 SER A CA 1
ATOM 520 C C . SER A 1 72 ? 11.675 0.735 -6.777 1.00 95.69 72 SER A C 1
ATOM 522 O O . SER A 1 72 ? 10.968 1.571 -7.342 1.00 95.69 72 SER A O 1
ATOM 524 N N . ILE A 1 73 ? 11.236 -0.063 -5.809 1.00 97.38 73 ILE A N 1
ATOM 525 C CA . ILE A 1 73 ? 9.884 -0.019 -5.254 1.00 97.38 73 ILE A CA 1
ATOM 526 C C . ILE A 1 73 ? 9.887 0.785 -3.954 1.00 97.38 73 ILE A C 1
ATOM 528 O O . ILE A 1 73 ? 10.792 0.647 -3.134 1.00 97.38 73 ILE A O 1
ATOM 532 N N . GLU A 1 74 ? 8.866 1.617 -3.764 1.00 97.81 74 GLU A N 1
ATOM 533 C CA . GLU A 1 74 ? 8.601 2.327 -2.513 1.00 97.81 74 GLU A CA 1
ATOM 534 C C . GLU A 1 74 ? 7.114 2.222 -2.155 1.00 97.81 74 GLU A C 1
ATOM 536 O O . GLU A 1 74 ? 6.234 2.525 -2.960 1.00 97.81 74 GLU A O 1
ATOM 541 N N . TRP A 1 75 ? 6.836 1.836 -0.916 1.00 98.38 75 TRP A N 1
ATOM 542 C CA . TRP A 1 75 ? 5.515 1.809 -0.310 1.00 98.38 75 TRP A CA 1
ATOM 543 C C . TRP A 1 75 ? 5.400 2.876 0.763 1.00 98.38 75 TRP A C 1
ATOM 545 O O . TRP A 1 75 ? 6.352 3.122 1.502 1.00 98.38 75 TRP A O 1
ATOM 555 N N . ILE A 1 76 ? 4.212 3.462 0.890 1.00 98.19 76 ILE A N 1
ATOM 556 C CA . ILE A 1 76 ? 3.877 4.401 1.960 1.00 98.19 76 ILE A CA 1
ATOM 557 C C . ILE A 1 76 ? 2.456 4.106 2.436 1.00 98.19 76 ILE A C 1
ATOM 559 O O . ILE A 1 76 ? 1.508 4.195 1.651 1.00 98.19 76 ILE A O 1
ATOM 563 N N . ASN A 1 77 ? 2.290 3.806 3.721 1.00 97.44 77 ASN A N 1
ATOM 564 C CA . ASN A 1 77 ? 1.007 3.961 4.400 1.00 97.44 77 ASN A CA 1
ATOM 565 C C . ASN A 1 77 ? 0.843 5.446 4.762 1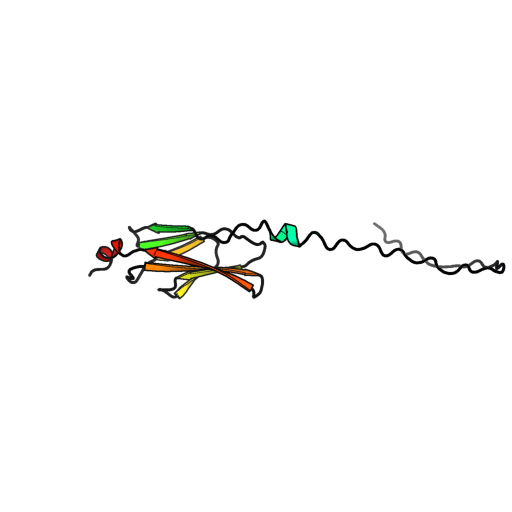.00 97.44 77 ASN A C 1
ATOM 567 O O . ASN A 1 77 ? 1.628 5.988 5.536 1.00 97.44 77 ASN A O 1
ATOM 571 N N . VAL A 1 78 ? -0.151 6.120 4.181 1.00 96.81 78 VAL A N 1
ATOM 572 C CA . VAL A 1 78 ? -0.341 7.572 4.350 1.00 96.81 78 VAL A CA 1
ATOM 573 C C . VAL A 1 78 ? -0.739 7.931 5.778 1.00 96.81 78 VAL A C 1
ATOM 575 O O . VAL A 1 78 ? -0.360 8.993 6.263 1.00 96.81 78 VAL A O 1
ATOM 578 N N . GLU A 1 79 ? -1.513 7.075 6.438 1.00 94.00 79 GLU A N 1
ATOM 579 C CA . GLU A 1 79 ? -2.037 7.334 7.773 1.00 94.00 79 GLU A CA 1
ATOM 580 C C . GLU A 1 79 ? -0.954 7.189 8.854 1.00 94.00 79 GLU A C 1
ATOM 582 O O . GLU A 1 79 ? -0.896 8.019 9.756 1.00 94.00 79 GLU A O 1
ATOM 587 N N . SER A 1 80 ? -0.069 6.190 8.746 1.00 93.25 80 SER A N 1
ATOM 588 C CA . SER A 1 80 ? 1.005 5.956 9.731 1.00 93.25 80 SER A CA 1
ATOM 589 C C . SER A 1 80 ? 2.363 6.549 9.342 1.00 93.25 80 SER A C 1
ATOM 591 O O . SER A 1 80 ? 3.243 6.692 10.187 1.00 93.25 80 SER A O 1
ATOM 593 N N . GLY A 1 81 ? 2.574 6.864 8.061 1.00 94.62 81 GLY A N 1
ATOM 594 C CA . GLY A 1 81 ? 3.876 7.266 7.524 1.00 94.62 81 GLY A CA 1
ATOM 595 C C . GLY A 1 81 ? 4.898 6.126 7.431 1.00 94.62 81 GLY A C 1
ATOM 596 O O . GLY A 1 81 ? 6.043 6.374 7.056 1.00 94.62 81 GLY A O 1
ATOM 597 N N . ILE A 1 82 ? 4.511 4.886 7.753 1.00 94.56 82 ILE A N 1
ATOM 598 C CA . ILE A 1 82 ? 5.380 3.714 7.622 1.00 94.56 82 ILE A CA 1
ATOM 599 C C . ILE A 1 82 ? 5.667 3.479 6.139 1.00 94.56 82 ILE A C 1
ATOM 601 O O . ILE A 1 82 ? 4.762 3.535 5.302 1.00 94.56 82 ILE A O 1
ATOM 605 N N . THR A 1 83 ? 6.922 3.173 5.824 1.00 97.56 83 THR A N 1
ATOM 606 C CA . THR A 1 83 ? 7.379 2.909 4.459 1.00 97.56 83 THR A CA 1
ATOM 607 C C . THR A 1 83 ? 7.928 1.495 4.295 1.00 97.56 83 THR A C 1
ATOM 609 O O . THR A 1 83 ? 8.180 0.787 5.272 1.00 97.56 83 THR A O 1
ATOM 612 N N . GLY A 1 84 ? 8.089 1.068 3.045 1.00 97.44 84 GLY A N 1
ATOM 613 C CA . GLY A 1 84 ? 8.701 -0.208 2.675 1.00 97.44 84 GLY A CA 1
ATOM 614 C C . GLY A 1 84 ? 9.248 -0.160 1.251 1.00 97.44 84 GLY A C 1
ATOM 615 O O . GLY A 1 84 ? 8.929 0.755 0.501 1.00 97.44 84 GLY A O 1
ATOM 616 N N . ASN A 1 85 ? 10.080 -1.122 0.869 1.00 97.31 85 ASN A N 1
ATOM 617 C CA . ASN A 1 85 ? 10.750 -1.155 -0.441 1.00 97.31 85 ASN A CA 1
ATOM 618 C C . ASN A 1 85 ? 10.760 -2.544 -1.102 1.00 97.31 85 ASN A C 1
ATOM 620 O O . ASN A 1 85 ? 11.344 -2.730 -2.167 1.00 97.31 85 ASN A O 1
ATOM 624 N N . GLU A 1 86 ? 10.114 -3.513 -0.466 1.00 96.94 86 GLU A N 1
ATOM 625 C CA . GLU A 1 86 ? 9.987 -4.883 -0.949 1.00 96.94 86 GLU A CA 1
ATOM 626 C C . GLU A 1 86 ? 8.810 -5.016 -1.927 1.00 96.94 86 GLU A C 1
ATOM 628 O O . GLU A 1 86 ? 7.950 -4.142 -2.022 1.00 96.94 86 GLU A O 1
ATOM 633 N N . LEU A 1 87 ? 8.720 -6.139 -2.643 1.00 96.44 87 LEU A N 1
ATOM 634 C CA . LEU A 1 87 ? 7.558 -6.424 -3.502 1.00 96.44 87 LEU A CA 1
ATOM 635 C C . LEU A 1 87 ? 6.281 -6.721 -2.702 1.00 96.44 87 LEU A C 1
ATOM 637 O O . LEU A 1 87 ? 5.176 -6.566 -3.226 1.00 96.44 87 LEU A O 1
ATOM 641 N N . GLU A 1 88 ? 6.439 -7.113 -1.438 1.00 97.94 88 GLU A N 1
ATOM 642 C CA . GLU A 1 88 ? 5.368 -7.299 -0.465 1.00 97.94 88 GLU A CA 1
ATOM 643 C C . GLU A 1 88 ? 5.555 -6.329 0.706 1.00 97.94 88 GLU A C 1
ATOM 645 O O . GLU A 1 88 ? 6.644 -6.196 1.258 1.00 97.94 88 GLU A O 1
ATOM 650 N N . TYR A 1 89 ? 4.481 -5.654 1.099 1.00 98.31 89 TYR A N 1
ATOM 651 C CA . TYR A 1 89 ? 4.467 -4.652 2.152 1.00 98.31 89 TYR A CA 1
ATOM 652 C C . TYR A 1 89 ? 3.339 -4.944 3.133 1.00 98.31 89 TYR A C 1
ATOM 654 O O . TYR A 1 89 ? 2.165 -4.946 2.759 1.00 98.31 89 TYR A O 1
ATOM 662 N N . THR A 1 90 ? 3.699 -5.177 4.393 1.00 98.19 90 THR A N 1
ATOM 663 C CA . THR A 1 90 ? 2.756 -5.522 5.458 1.00 98.19 90 THR A CA 1
ATOM 664 C C . THR A 1 90 ? 2.853 -4.522 6.603 1.00 98.19 90 THR A C 1
ATOM 666 O O . THR A 1 90 ? 3.952 -4.174 7.032 1.00 98.19 90 THR A O 1
ATOM 669 N N . PHE A 1 91 ? 1.707 -4.078 7.118 1.00 97.19 91 PHE A N 1
ATOM 670 C CA . PHE A 1 91 ? 1.631 -3.193 8.281 1.00 97.19 91 PHE A CA 1
ATOM 671 C C . PHE A 1 91 ? 0.368 -3.448 9.110 1.00 97.19 91 PHE A C 1
ATOM 673 O O . PHE A 1 91 ? -0.641 -3.942 8.604 1.00 97.19 91 PHE A O 1
ATOM 680 N N . ILE A 1 92 ? 0.425 -3.072 10.387 1.00 95.88 92 ILE A N 1
ATOM 681 C CA . ILE A 1 92 ? -0.701 -3.132 11.325 1.00 95.88 92 ILE A CA 1
ATOM 682 C C . ILE A 1 92 ? -1.425 -1.780 11.321 1.00 95.88 92 ILE A C 1
ATOM 684 O O . ILE A 1 92 ? -0.800 -0.726 11.206 1.00 95.88 92 ILE A O 1
ATOM 688 N N . ILE A 1 93 ? -2.752 -1.809 11.417 1.00 94.88 93 ILE A N 1
ATOM 689 C CA . ILE A 1 93 ? -3.594 -0.628 11.599 1.00 94.88 93 ILE A CA 1
ATOM 690 C C . ILE A 1 93 ? -3.672 -0.344 13.101 1.00 94.88 93 ILE A C 1
ATO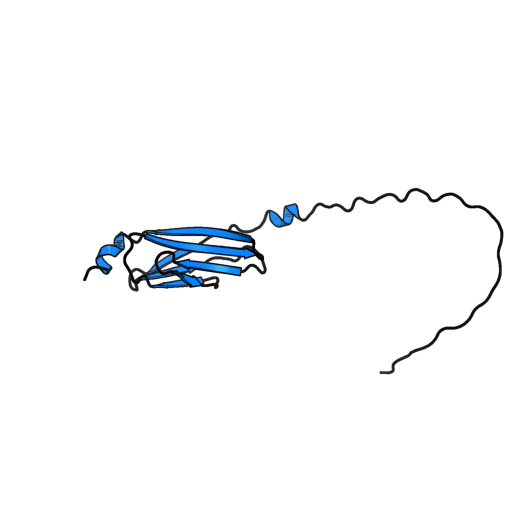M 692 O O . ILE A 1 93 ? -4.388 -1.037 13.821 1.00 94.88 93 ILE A O 1
ATOM 696 N N . GLU A 1 94 ? -2.928 0.658 13.563 1.00 90.69 94 GLU A N 1
ATOM 697 C CA . GLU A 1 94 ? -2.902 1.055 14.980 1.00 90.69 94 GLU A CA 1
ATOM 698 C C . GLU A 1 94 ? -4.069 1.988 15.326 1.00 90.69 94 GLU A C 1
ATOM 700 O O . GLU A 1 94 ? -4.806 1.735 16.276 1.00 90.69 94 GLU A O 1
ATOM 705 N N . ASP A 1 95 ? -4.295 3.011 14.498 1.00 89.88 95 ASP A N 1
ATOM 706 C CA . ASP A 1 95 ? -5.347 4.007 14.699 1.00 89.88 95 ASP A CA 1
ATOM 707 C C . ASP A 1 95 ? -6.494 3.851 13.694 1.00 89.88 95 ASP A C 1
ATOM 709 O O . ASP A 1 95 ? -6.295 3.611 12.497 1.00 89.88 95 ASP A O 1
ATOM 713 N N . TYR A 1 96 ? -7.728 4.048 14.168 1.00 91.56 96 TYR A N 1
ATOM 714 C CA . TYR A 1 96 ? -8.900 3.980 13.301 1.00 91.56 96 TYR A CA 1
ATOM 715 C C . TYR A 1 96 ? -9.006 5.191 12.368 1.00 91.56 96 TYR A C 1
ATOM 717 O O . TYR A 1 96 ? -9.178 6.335 12.787 1.00 91.56 96 TYR A O 1
ATOM 725 N N . SER A 1 97 ? -9.071 4.892 11.074 1.00 92.38 97 SER A N 1
ATOM 726 C CA . SER A 1 97 ? -9.553 5.775 10.014 1.00 92.38 97 SER A CA 1
ATOM 727 C C . SER A 1 97 ? -10.601 5.012 9.199 1.00 92.38 97 SER A C 1
ATOM 729 O O . SER A 1 97 ? -10.462 3.807 9.027 1.00 92.38 97 SER A O 1
ATOM 731 N N . PRO A 1 98 ? -11.650 5.637 8.632 1.00 94.31 98 PRO A N 1
ATOM 732 C CA . PRO A 1 98 ? -12.630 4.918 7.804 1.00 94.31 98 PRO A CA 1
ATOM 733 C C . PRO A 1 98 ? -12.021 4.271 6.544 1.00 94.31 98 PRO A C 1
ATOM 735 O O . PRO A 1 98 ? -12.665 3.436 5.896 1.00 94.31 98 PRO A O 1
ATOM 738 N N . GLN A 1 99 ? -10.798 4.660 6.186 1.00 96.12 99 GLN A N 1
ATOM 739 C CA . GLN A 1 99 ? -10.021 4.122 5.080 1.00 96.12 99 GLN A CA 1
ATOM 740 C C . GLN A 1 99 ? -8.530 4.105 5.425 1.00 96.12 99 GLN A C 1
ATOM 742 O O . GLN A 1 99 ? -8.050 4.967 6.153 1.00 96.12 99 GLN A O 1
ATOM 747 N N . VAL A 1 100 ? -7.812 3.169 4.820 1.00 96.62 100 VAL A N 1
ATOM 748 C CA . VAL A 1 100 ? -6.349 3.143 4.791 1.00 96.62 100 VAL A CA 1
ATOM 749 C C . VAL A 1 100 ? -5.895 3.402 3.364 1.00 96.62 100 VAL A C 1
ATOM 751 O O . VAL A 1 100 ? -6.475 2.866 2.413 1.00 96.62 100 VAL A O 1
ATOM 754 N N . THR A 1 101 ? -4.878 4.232 3.197 1.00 97.88 101 THR A N 1
ATOM 755 C CA . THR A 1 101 ? -4.353 4.652 1.908 1.00 97.88 101 THR A CA 1
ATOM 756 C C . THR A 1 101 ? -2.915 4.184 1.782 1.00 97.88 101 THR A C 1
ATOM 758 O O . THR A 1 101 ? -2.028 4.625 2.504 1.00 97.88 101 THR A O 1
ATOM 761 N N . VAL A 1 102 ? -2.681 3.313 0.807 1.00 98.06 102 VAL A N 1
ATOM 762 C CA . VAL A 1 102 ? -1.350 2.826 0.458 1.00 98.06 102 VAL A CA 1
ATOM 763 C C . VAL A 1 102 ? -0.934 3.458 -0.861 1.00 98.06 102 VAL A C 1
ATOM 765 O O . VAL A 1 102 ? -1.689 3.436 -1.836 1.00 98.06 102 VAL A O 1
ATOM 768 N N . VAL A 1 103 ? 0.258 4.036 -0.890 1.00 98.38 103 VAL A N 1
ATOM 769 C CA . VAL A 1 103 ? 0.902 4.537 -2.103 1.00 98.38 103 VAL A CA 1
ATOM 770 C C . VAL A 1 103 ? 2.001 3.560 -2.485 1.00 98.38 103 VAL A C 1
ATOM 772 O O . VAL A 1 103 ? 2.832 3.227 -1.646 1.00 98.38 103 VAL A O 1
ATOM 775 N N . LEU A 1 104 ? 1.988 3.115 -3.737 1.00 98.44 104 LEU A N 1
ATOM 776 C CA . LEU A 1 104 ? 3.088 2.399 -4.369 1.00 98.44 104 LEU A CA 1
ATOM 777 C C . LEU A 1 104 ? 3.759 3.330 -5.370 1.00 98.44 104 LEU A C 1
ATOM 779 O O . LEU A 1 104 ? 3.066 3.923 -6.200 1.00 98.44 104 LEU A O 1
ATOM 783 N N . LYS A 1 105 ? 5.086 3.390 -5.338 1.00 97.50 105 LYS A N 1
ATOM 784 C CA . LYS A 1 105 ? 5.894 3.980 -6.395 1.00 97.50 105 LYS A CA 1
ATOM 785 C C . LYS A 1 105 ? 6.853 2.954 -6.970 1.00 97.50 105 LYS A C 1
ATOM 787 O O . LYS A 1 105 ? 7.464 2.189 -6.228 1.00 97.50 105 LYS A O 1
ATOM 792 N N . GLU A 1 106 ? 7.014 2.999 -8.282 1.00 97.00 106 GLU A N 1
ATOM 793 C CA . GLU A 1 106 ? 8.105 2.334 -8.983 1.00 97.00 106 GLU A CA 1
ATOM 794 C C . GLU A 1 106 ? 8.937 3.402 -9.693 1.00 97.00 106 GLU A C 1
ATOM 796 O O . GLU A 1 106 ? 8.416 4.160 -10.513 1.00 97.00 106 GLU A O 1
ATOM 801 N N . CYS A 1 107 ? 10.219 3.495 -9.344 1.00 95.31 107 CYS A N 1
ATOM 802 C CA . CYS A 1 107 ? 11.107 4.545 -9.831 1.00 95.31 107 CYS A CA 1
ATOM 803 C C . CYS A 1 107 ? 12.255 3.976 -10.660 1.00 95.31 107 CYS A C 1
ATOM 805 O O . CYS A 1 107 ? 12.865 2.971 -10.299 1.00 95.31 107 CYS A O 1
ATOM 807 N N . VAL A 1 108 ? 12.584 4.672 -11.744 1.00 94.69 108 VAL A N 1
ATOM 808 C CA . VAL A 1 108 ? 13.833 4.503 -12.488 1.00 94.69 108 VAL A CA 1
ATOM 809 C C . VAL A 1 108 ? 14.579 5.823 -12.390 1.00 94.69 108 VAL A C 1
ATOM 811 O O . VAL A 1 108 ? 14.076 6.861 -12.830 1.00 94.69 108 VAL A O 1
ATOM 814 N N . ASP A 1 109 ? 15.751 5.790 -11.762 1.00 90.38 109 ASP A N 1
ATOM 815 C CA . ASP A 1 109 ? 16.491 6.982 -11.351 1.00 90.38 109 ASP A CA 1
ATOM 816 C C . ASP A 1 109 ? 15.599 7.937 -10.531 1.00 90.38 109 ASP A C 1
ATOM 818 O O . ASP A 1 109 ? 15.183 7.607 -9.424 1.00 90.38 109 ASP A O 1
ATOM 822 N N . ASN A 1 110 ? 15.268 9.109 -11.080 1.00 88.50 110 ASN A N 1
ATOM 823 C CA . ASN A 1 110 ? 14.435 10.127 -10.430 1.00 88.50 110 ASN A CA 1
ATOM 824 C C . ASN A 1 110 ? 13.013 10.214 -11.008 1.00 88.50 110 ASN A C 1
ATOM 826 O O . ASN A 1 110 ? 12.280 11.150 -10.689 1.00 88.50 110 ASN A O 1
ATOM 830 N N . ASN A 1 111 ? 12.631 9.292 -11.895 1.00 92.94 111 ASN A N 1
ATOM 831 C CA . ASN A 1 111 ? 11.309 9.276 -12.506 1.00 92.94 111 ASN A CA 1
ATOM 832 C C . ASN A 1 111 ? 10.470 8.145 -11.906 1.00 92.94 111 ASN A C 1
ATOM 834 O O . ASN A 1 111 ? 10.808 6.976 -12.081 1.00 92.94 111 ASN A O 1
ATOM 838 N N . CYS A 1 112 ? 9.388 8.500 -11.215 1.00 94.25 112 CYS A N 1
ATOM 839 C CA . CYS A 1 112 ? 8.534 7.553 -10.503 1.00 94.25 112 CYS A CA 1
ATOM 840 C C . CYS A 1 112 ? 7.131 7.510 -11.104 1.00 94.25 112 CYS A C 1
ATOM 842 O O . CYS A 1 112 ? 6.484 8.548 -11.263 1.00 94.25 112 CYS A O 1
ATOM 844 N N . GLU A 1 113 ? 6.640 6.304 -11.366 1.00 95.19 113 GLU A N 1
ATOM 845 C CA . GLU A 1 113 ? 5.214 6.052 -11.549 1.00 95.19 113 GLU A CA 1
ATOM 846 C C . GLU A 1 113 ? 4.578 5.765 -10.185 1.00 95.19 113 GLU A C 1
ATOM 848 O O . GLU A 1 113 ? 5.192 5.120 -9.337 1.00 95.19 113 GLU A O 1
ATOM 853 N N . GLU A 1 114 ? 3.359 6.261 -9.957 1.00 96.00 114 GLU A N 1
ATOM 854 C CA . GLU A 1 114 ? 2.675 6.150 -8.668 1.00 96.00 114 GLU A CA 1
ATOM 855 C C . GLU A 1 114 ? 1.255 5.599 -8.820 1.00 96.00 114 GLU A C 1
ATOM 857 O O . GLU A 1 114 ? 0.465 6.065 -9.647 1.00 96.00 114 GLU A O 1
ATOM 862 N N . VAL A 1 115 ? 0.893 4.663 -7.940 1.00 97.19 115 VAL A N 1
ATOM 863 C CA . VAL A 1 115 ? -0.468 4.143 -7.794 1.00 97.19 115 VAL A CA 1
ATOM 864 C C . VAL A 1 115 ? -0.933 4.304 -6.351 1.00 97.19 115 VAL A C 1
ATOM 866 O O . VAL A 1 115 ? -0.273 3.879 -5.406 1.00 97.19 115 VAL A O 1
ATOM 869 N N . LYS A 1 116 ? -2.128 4.881 -6.174 1.00 97.94 116 LYS A N 1
ATOM 870 C CA . LYS A 1 116 ? -2.784 5.015 -4.865 1.00 97.94 116 LYS A CA 1
ATOM 871 C C . LYS A 1 116 ? -3.880 3.973 -4.700 1.00 97.94 116 LYS A C 1
ATOM 873 O O . LYS A 1 116 ? -4.835 3.942 -5.480 1.00 97.94 116 LYS A O 1
ATOM 878 N N . LYS A 1 117 ? -3.803 3.176 -3.636 1.00 97.75 117 LYS A N 1
ATOM 879 C CA . LYS A 1 117 ? -4.822 2.203 -3.243 1.00 97.75 117 LYS A CA 1
ATOM 880 C C . LYS A 1 117 ? -5.518 2.657 -1.965 1.00 97.75 117 LYS A C 1
ATOM 882 O O . LYS A 1 117 ? -4.890 2.813 -0.928 1.00 97.75 117 LYS A O 1
ATOM 887 N N . LYS A 1 118 ? -6.840 2.825 -2.037 1.00 97.69 118 LYS A N 1
ATOM 888 C CA . LYS A 1 118 ? -7.693 3.057 -0.865 1.00 97.69 118 LYS A CA 1
ATOM 889 C C . LYS A 1 118 ? -8.356 1.749 -0.445 1.00 97.69 118 LYS A C 1
ATOM 891 O O . LYS A 1 118 ? -8.973 1.082 -1.278 1.00 97.69 118 LYS A O 1
ATOM 896 N N . ILE A 1 119 ? -8.241 1.407 0.830 1.00 96.88 119 ILE A N 1
ATOM 897 C CA . ILE A 1 119 ? -8.794 0.204 1.450 1.00 96.88 119 ILE A CA 1
ATOM 898 C C . ILE A 1 119 ? -9.853 0.664 2.458 1.00 96.88 119 ILE A C 1
ATOM 900 O O . ILE A 1 119 ? -9.506 1.257 3.478 1.00 96.88 119 ILE A O 1
ATOM 904 N N . PRO A 1 120 ? -11.153 0.470 2.181 1.00 96.06 120 PRO A N 1
ATOM 905 C CA . PRO A 1 120 ? -12.203 0.901 3.093 1.00 96.06 120 PRO A CA 1
ATOM 906 C C . PRO A 1 120 ? -12.256 -0.015 4.321 1.00 96.06 120 PRO A C 1
ATOM 908 O O . PRO A 1 120 ? -12.550 -1.202 4.198 1.00 96.06 120 PRO A O 1
ATOM 911 N N . ILE A 1 121 ? -12.049 0.548 5.51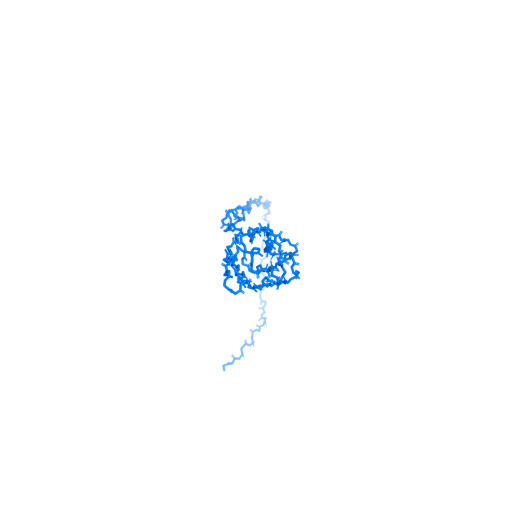3 1.00 95.38 121 ILE A N 1
ATOM 912 C CA . ILE A 1 121 ? -12.086 -0.197 6.784 1.00 95.38 121 ILE A CA 1
ATOM 913 C C . ILE A 1 121 ? -13.185 0.287 7.735 1.00 95.38 121 ILE A C 1
ATOM 915 O O . ILE A 1 121 ? -13.250 -0.147 8.876 1.00 95.38 121 ILE A O 1
ATOM 919 N N . LYS A 1 122 ? -14.111 1.138 7.269 1.00 95.00 122 LYS A N 1
ATOM 920 C CA . LYS A 1 122 ? -15.251 1.633 8.066 1.00 95.00 122 LYS A CA 1
ATOM 921 C C . LYS A 1 122 ? -16.022 0.523 8.800 1.00 95.00 122 LYS A C 1
ATOM 923 O O . LYS A 1 122 ? -16.505 0.731 9.906 1.00 95.00 122 LYS A O 1
ATOM 928 N N . HIS A 1 123 ? -16.143 -0.655 8.192 1.00 93.12 123 HIS A N 1
ATOM 929 C CA . HIS A 1 123 ? -16.824 -1.806 8.792 1.00 93.12 123 HIS A CA 1
ATOM 930 C C . HIS A 1 123 ? -16.115 -2.352 10.048 1.00 93.12 123 HIS A C 1
ATOM 932 O O . HIS A 1 123 ? -16.751 -3.014 10.864 1.00 93.12 123 HIS A O 1
ATOM 938 N N . LEU A 1 124 ? -14.834 -2.026 10.240 1.00 93.06 124 LEU A N 1
ATOM 939 C CA . LEU A 1 124 ? -14.024 -2.414 11.393 1.00 93.06 124 LEU A CA 1
ATOM 940 C C . LEU A 1 124 ? -14.085 -1.420 12.553 1.00 93.06 124 LEU A C 1
ATOM 942 O O . LEU A 1 124 ? -13.464 -1.679 13.571 1.00 93.06 124 LEU A O 1
ATOM 946 N N . GLN A 1 125 ? -14.846 -0.322 12.455 1.00 93.62 125 GLN A N 1
ATOM 947 C CA . GLN A 1 125 ? -14.911 0.707 13.506 1.00 93.62 125 GLN A CA 1
ATOM 948 C C . GLN A 1 125 ? -15.163 0.138 14.913 1.00 93.62 125 GLN A C 1
ATOM 950 O O . GLN A 1 125 ? -14.613 0.636 15.887 1.00 93.62 125 GLN A O 1
ATOM 955 N N . HIS A 1 126 ? -15.977 -0.913 15.012 1.00 91.69 126 HIS A N 1
ATOM 956 C CA . HIS A 1 126 ? -16.314 -1.580 16.270 1.00 91.69 126 HIS A CA 1
ATOM 957 C C . HIS A 1 126 ? -15.118 -2.262 16.961 1.00 91.69 126 HIS A C 1
ATOM 959 O O . HIS A 1 126 ? -15.193 -2.526 18.153 1.00 91.69 126 HIS A O 1
ATOM 965 N N . LEU A 1 127 ? -14.031 -2.543 16.235 1.00 90.50 127 LEU A N 1
ATOM 966 C CA . LEU A 1 127 ? -12.808 -3.147 16.777 1.00 90.50 127 LEU A CA 1
ATOM 967 C C . LEU A 1 127 ? -11.879 -2.126 17.451 1.00 90.50 127 LEU A C 1
ATOM 969 O O . LEU A 1 127 ? -10.932 -2.524 18.116 1.00 90.50 127 LEU A O 1
ATOM 973 N N . PHE A 1 128 ? -12.150 -0.829 17.284 1.00 88.19 128 PHE A N 1
ATOM 974 C CA . PHE A 1 128 ? -11.334 0.274 17.806 1.00 88.19 128 PHE A CA 1
ATOM 975 C C . PHE A 1 128 ? -12.060 1.081 18.897 1.00 88.19 128 PHE A C 1
ATOM 977 O O . PHE A 1 128 ? -11.679 2.209 19.196 1.00 88.19 128 PHE A O 1
ATOM 984 N N . GLN A 1 129 ? -13.158 0.552 19.441 1.00 81.06 129 GLN A N 1
ATOM 985 C CA . GLN A 1 129 ? -13.914 1.182 20.524 1.00 81.06 129 GLN A CA 1
ATOM 986 C C . GLN A 1 129 ? -13.438 0.601 21.860 1.00 81.06 129 GLN A C 1
ATOM 988 O O . GLN A 1 129 ? -13.572 -0.603 22.073 1.00 81.06 129 GLN A O 1
ATOM 993 N N . GLU A 1 130 ? -12.868 1.451 22.718 1.00 61.78 130 GLU A N 1
ATOM 994 C CA . GLU A 1 130 ? -12.574 1.141 24.129 1.00 61.78 130 GLU A CA 1
ATOM 995 C C . GLU A 1 130 ? -13.847 1.086 24.988 1.00 61.78 130 GLU A C 1
ATOM 997 O O . GLU A 1 130 ? -14.767 1.910 24.754 1.00 61.78 130 GLU A O 1
#